Protein AF-A0A1X0QTD4-F1 (afdb_monomer_lite)

pLDDT: mean 78.96, std 10.72, range [44.03, 93.5]

Radius of gyration: 30.74 Å; chains: 1; bounding box: 74×31×74 Å

Organism: NCBI:txid86635

Sequence (159 aa):
MHATYLELMIKQRHISERLDNDDKTKLLEIVAKMSKENSDQDSLKQQAGEKLEKLQVFPFRKMKFSSKLYYDQDDLMLMKKLKQKFGSNAILVLEPTRNKGLIQMLKKNGFEVFLIDEFRTSPFCHLCEGRLENFKTVRNPRPYKRKARPIVLCHGLQR

Secondary structure (DSSP, 8-state):
-HHHHHHHHHTSHHHHTTS-HHHHHHHHHHHHHHHH-STTHHHHHHHHHHHHHTT---SS----HHHHHHHHHHHHHHHHHHHHHH-TTPEEEE---S-HHHHHHHHHTT-EEEEP-HHHHTTB-TTT-PBPPSEEEEE-SSGGGTTT--EEEEEPP--

Structure (mmCIF, N/CA/C/O backbone):
data_AF-A0A1X0QTD4-F1
#
_entry.id   AF-A0A1X0QTD4-F1
#
loop_
_atom_site.group_PDB
_atom_site.id
_atom_site.type_symbol
_atom_site.label_atom_id
_atom_site.label_alt_id
_atom_site.label_comp_id
_atom_site.label_asym_id
_atom_site.label_entity_id
_atom_site.label_seq_id
_atom_site.pdbx_PDB_ins_code
_atom_site.Cartn_x
_atom_site.Cartn_y
_atom_site.Cartn_z
_atom_site.occupancy
_atom_site.B_iso_or_equiv
_atom_site.auth_seq_id
_atom_site.auth_comp_id
_atom_site.auth_asym_id
_atom_site.auth_atom_id
_atom_site.pdbx_PDB_model_num
ATOM 1 N N . MET A 1 1 ? -13.075 12.983 17.198 1.00 54.03 1 MET A N 1
ATOM 2 C CA . MET A 1 1 ? -11.936 12.029 17.185 1.00 54.03 1 MET A CA 1
ATOM 3 C C . MET A 1 1 ? -12.043 10.946 18.255 1.00 54.03 1 MET A C 1
ATOM 5 O O . MET A 1 1 ? -11.741 9.803 17.946 1.00 54.03 1 MET A O 1
ATOM 9 N N . HIS A 1 2 ? -12.482 11.253 19.482 1.00 66.06 2 HIS A N 1
ATOM 10 C CA . HIS A 1 2 ? -12.594 10.233 20.536 1.00 66.06 2 HIS A CA 1
ATOM 11 C C . HIS A 1 2 ? -13.676 9.174 20.275 1.00 66.06 2 HIS A C 1
ATOM 13 O O . HIS A 1 2 ? -13.418 8.000 20.513 1.00 66.06 2 HIS A O 1
ATOM 19 N N . ALA A 1 3 ? -14.836 9.556 19.728 1.00 75.12 3 ALA A N 1
ATOM 20 C CA . ALA A 1 3 ? -15.908 8.611 19.398 1.00 75.12 3 ALA A CA 1
ATOM 21 C C . ALA A 1 3 ? -15.458 7.538 18.390 1.00 75.12 3 ALA A C 1
ATOM 23 O O . ALA A 1 3 ? -15.558 6.348 18.670 1.00 75.12 3 ALA A O 1
ATOM 24 N N . THR A 1 4 ? -14.867 7.954 17.265 1.00 75.56 4 THR A N 1
ATOM 25 C CA . THR A 1 4 ? -14.330 7.042 16.243 1.00 75.56 4 THR A CA 1
ATOM 26 C C . THR A 1 4 ? -13.173 6.188 16.761 1.00 75.56 4 THR A C 1
ATOM 28 O O . THR A 1 4 ? -13.076 5.011 16.425 1.00 75.56 4 THR A O 1
ATOM 31 N N . TYR A 1 5 ? -12.310 6.752 17.610 1.00 75.69 5 TYR A N 1
ATOM 32 C CA . TYR A 1 5 ? -11.241 6.006 18.276 1.00 75.69 5 TYR A CA 1
ATOM 33 C C . TYR A 1 5 ? -11.792 4.894 19.180 1.00 75.69 5 TYR A C 1
ATOM 35 O O . TYR A 1 5 ? -11.352 3.750 19.082 1.00 75.69 5 TYR A O 1
ATOM 43 N N . LEU A 1 6 ? -12.768 5.220 20.033 1.00 77.19 6 LEU A N 1
ATOM 44 C CA . LEU A 1 6 ? -13.403 4.267 20.945 1.00 77.19 6 LEU A CA 1
ATOM 45 C C . LEU A 1 6 ? -14.151 3.176 20.180 1.00 77.19 6 LEU A C 1
ATOM 47 O O . LEU A 1 6 ? -14.012 2.002 20.508 1.00 77.19 6 LEU A O 1
ATOM 51 N N . GLU A 1 7 ? -14.866 3.537 19.116 1.00 82.25 7 GLU A N 1
ATOM 52 C CA . GLU A 1 7 ? -15.551 2.572 18.255 1.00 82.25 7 GLU A CA 1
ATOM 53 C C . GLU A 1 7 ? -14.573 1.564 17.632 1.00 82.25 7 GLU A C 1
ATOM 55 O O . GLU A 1 7 ? -14.798 0.353 17.669 1.00 82.25 7 GLU A O 1
ATOM 60 N N . LEU A 1 8 ? -13.451 2.050 17.090 1.00 78.81 8 LEU A N 1
ATOM 61 C CA . LEU A 1 8 ? -12.419 1.193 16.503 1.00 78.81 8 LEU A CA 1
ATOM 62 C C . LEU A 1 8 ? -11.723 0.329 17.553 1.00 78.81 8 LEU A C 1
ATOM 64 O O . LEU A 1 8 ? -11.371 -0.810 17.257 1.00 78.81 8 LEU A O 1
ATOM 68 N N . MET A 1 9 ? -11.549 0.843 18.769 1.00 77.62 9 MET A N 1
ATOM 69 C CA . MET A 1 9 ? -10.979 0.097 19.884 1.00 77.62 9 MET A CA 1
ATOM 70 C C . MET A 1 9 ? -11.895 -1.060 20.314 1.00 77.62 9 MET A C 1
ATOM 72 O O . MET A 1 9 ? -11.427 -2.187 20.439 1.00 77.62 9 MET A O 1
ATOM 76 N N . ILE A 1 10 ? -13.205 -0.824 20.451 1.00 79.31 10 ILE A N 1
ATOM 77 C CA . ILE A 1 10 ? -14.191 -1.859 20.820 1.00 79.31 10 ILE A CA 1
ATOM 78 C C . ILE A 1 10 ? -14.269 -2.966 19.757 1.00 79.31 10 ILE A C 1
ATOM 80 O O . ILE A 1 10 ? -14.423 -4.138 20.097 1.00 79.31 10 ILE A O 1
ATOM 84 N N . LYS A 1 11 ? -14.116 -2.619 18.471 1.00 82.12 11 LYS A N 1
ATOM 85 C CA . LYS A 1 11 ? -14.101 -3.585 17.356 1.00 82.12 11 LYS A CA 1
ATOM 86 C C . LYS A 1 11 ? -12.873 -4.504 17.346 1.00 82.12 11 LYS A C 1
ATOM 88 O O . LYS A 1 11 ? -12.864 -5.491 16.610 1.00 82.12 11 LYS A O 1
ATOM 93 N N . GLN A 1 12 ? -11.824 -4.214 18.119 1.00 78.44 12 GLN A N 1
ATOM 94 C CA . GLN A 1 12 ? -10.652 -5.086 18.178 1.00 78.44 12 GLN A CA 1
ATOM 95 C C . GLN A 1 12 ? -10.993 -6.390 18.892 1.00 78.44 12 GLN A C 1
ATOM 97 O O . GLN A 1 12 ? -11.435 -6.384 20.037 1.00 78.44 12 GLN A O 1
ATOM 102 N N . ARG A 1 13 ? -10.699 -7.521 18.243 1.00 79.44 13 ARG A N 1
ATOM 103 C CA . ARG A 1 13 ? -11.038 -8.861 18.739 1.00 79.44 13 ARG A CA 1
ATOM 104 C C . ARG A 1 13 ? -10.633 -9.086 20.202 1.00 79.44 13 ARG A C 1
ATOM 106 O O . ARG A 1 13 ? -11.482 -9.418 21.018 1.00 79.44 13 ARG A O 1
ATOM 113 N N . HIS A 1 14 ? -9.381 -8.798 20.550 1.00 73.81 14 HIS A N 1
ATOM 114 C CA . HIS A 1 14 ? -8.848 -9.005 21.902 1.00 73.81 14 HIS A CA 1
ATOM 115 C C . HIS A 1 14 ? -9.460 -8.086 22.975 1.00 73.81 14 HIS A C 1
ATOM 117 O O . HIS A 1 14 ? -9.418 -8.426 24.151 1.00 73.81 14 HIS A O 1
ATOM 123 N N . ILE A 1 15 ? -10.009 -6.929 22.591 1.00 76.56 15 ILE A N 1
ATOM 124 C CA . ILE A 1 15 ? -10.729 -6.024 23.501 1.00 76.56 15 ILE A CA 1
ATOM 125 C C . ILE A 1 15 ? -12.178 -6.490 23.627 1.00 76.56 15 ILE A C 1
ATOM 127 O O . ILE A 1 15 ? -12.709 -6.589 24.730 1.00 76.56 15 ILE A O 1
ATOM 131 N N . SER A 1 16 ? -12.793 -6.867 22.504 1.00 76.75 16 SER A N 1
ATOM 132 C CA . SER A 1 16 ? -14.149 -7.404 22.472 1.00 76.75 16 SER A CA 1
ATOM 133 C C . SER A 1 16 ? -14.284 -8.717 23.254 1.00 76.75 16 SER A C 1
ATOM 135 O O . SER A 1 16 ? -15.300 -8.936 23.895 1.00 76.75 16 SER A O 1
ATOM 137 N N . GLU A 1 17 ? -13.268 -9.579 23.262 1.00 80.62 17 GLU A N 1
ATOM 138 C CA . GLU A 1 17 ? -13.292 -10.843 24.012 1.00 80.62 17 GLU A CA 1
ATOM 139 C C . GLU A 1 17 ? -13.150 -10.631 25.531 1.00 80.62 17 GLU A C 1
ATOM 141 O O . GLU A 1 17 ? -13.528 -11.506 26.300 1.00 80.62 17 GLU A O 1
ATOM 146 N N . ARG A 1 18 ? -12.631 -9.474 25.968 1.00 78.00 18 ARG A N 1
ATOM 147 C CA . ARG A 1 18 ? -12.361 -9.156 27.384 1.00 78.00 18 ARG A CA 1
ATOM 148 C C . ARG A 1 18 ? -13.405 -8.251 28.038 1.00 78.00 18 ARG A C 1
ATOM 150 O O . ARG A 1 18 ? -13.360 -8.067 29.247 1.00 78.00 18 ARG A O 1
ATOM 157 N N . LEU A 1 19 ? -14.295 -7.652 27.248 1.00 78.56 19 LEU A N 1
ATOM 158 C CA . LEU A 1 19 ? -15.402 -6.835 27.743 1.00 78.56 19 LEU A CA 1
ATOM 159 C C . LEU A 1 19 ? -16.675 -7.670 27.852 1.00 78.56 19 LEU A C 1
ATOM 161 O O . LEU A 1 19 ? -17.052 -8.367 26.902 1.00 78.56 19 LEU A O 1
ATOM 165 N N . ASP A 1 20 ? -17.391 -7.494 28.958 1.00 83.19 20 ASP A N 1
ATOM 166 C CA . ASP A 1 20 ? -18.743 -8.018 29.117 1.00 83.19 20 ASP A CA 1
ATOM 167 C C . ASP A 1 20 ? -19.695 -7.388 28.092 1.00 83.19 20 ASP A C 1
ATOM 169 O O . ASP A 1 20 ? -19.541 -6.233 27.680 1.00 83.19 20 ASP A O 1
ATOM 173 N N . ASN A 1 21 ? -20.713 -8.143 27.674 1.00 82.38 21 ASN A N 1
ATOM 174 C CA . ASN A 1 21 ? -21.672 -7.675 26.669 1.00 82.38 21 ASN A CA 1
ATOM 175 C C . ASN A 1 21 ? -22.445 -6.421 27.121 1.00 82.38 21 ASN A C 1
ATOM 177 O O . ASN A 1 21 ? -22.746 -5.574 26.285 1.00 82.38 21 ASN A O 1
ATOM 181 N N . ASP A 1 22 ? -22.686 -6.262 28.426 1.00 84.19 22 ASP A N 1
ATOM 182 C CA . ASP A 1 22 ? -23.308 -5.070 29.023 1.00 84.19 22 ASP A CA 1
ATOM 183 C C . ASP A 1 22 ? -22.375 -3.842 29.021 1.00 84.19 22 ASP A C 1
ATOM 185 O O . ASP A 1 22 ? -22.800 -2.705 28.813 1.00 84.19 22 ASP A O 1
ATOM 189 N N . ASP A 1 23 ? -21.066 -4.046 29.190 1.00 81.62 23 ASP A N 1
ATOM 190 C CA . ASP A 1 23 ? -20.104 -2.949 29.086 1.00 81.62 23 ASP A CA 1
ATOM 191 C C . ASP A 1 23 ? -19.926 -2.501 27.624 1.00 81.62 23 ASP A C 1
ATOM 193 O O . ASP A 1 23 ? -19.790 -1.303 27.364 1.00 81.62 23 ASP A O 1
ATOM 197 N N . LYS A 1 24 ? -20.033 -3.422 26.654 1.00 82.00 24 LYS A N 1
ATOM 198 C CA . LYS A 1 24 ? -20.008 -3.095 25.215 1.00 82.00 24 LYS A CA 1
ATOM 199 C C . LYS A 1 24 ? -21.194 -2.245 24.776 1.00 82.00 24 LYS A C 1
ATOM 201 O O . LYS A 1 24 ? -20.986 -1.266 24.063 1.00 82.00 24 LYS A O 1
ATOM 206 N N . THR A 1 25 ? -22.417 -2.605 25.166 1.00 85.06 25 THR A N 1
ATOM 207 C CA . THR A 1 25 ? -23.623 -1.845 24.794 1.00 85.06 25 THR A CA 1
ATOM 208 C C . THR A 1 25 ? -23.552 -0.426 25.348 1.00 85.06 25 THR A C 1
ATOM 210 O O . THR A 1 25 ? -23.716 0.533 24.598 1.00 85.06 25 THR A O 1
ATOM 213 N N . LYS A 1 26 ? -23.163 -0.281 26.619 1.00 85.88 26 LYS A N 1
ATOM 214 C CA . LYS A 1 26 ? -22.982 1.025 27.270 1.00 85.88 26 LYS A CA 1
ATOM 215 C C . LYS A 1 26 ? -21.888 1.867 26.606 1.00 85.88 26 LYS A C 1
ATOM 217 O O . LYS A 1 26 ? -22.071 3.066 26.417 1.00 85.88 26 LYS A O 1
ATOM 222 N N . LEU A 1 27 ? -20.766 1.264 26.205 1.00 83.44 27 LEU A N 1
ATOM 223 C CA . LEU A 1 27 ? -19.720 1.981 25.466 1.00 83.44 27 LEU A CA 1
ATOM 224 C C . LEU A 1 27 ? -20.184 2.408 24.062 1.00 83.44 27 LEU A C 1
ATOM 226 O O . LEU A 1 27 ? -19.865 3.515 23.634 1.00 83.44 27 LEU A O 1
ATOM 230 N N . LEU A 1 28 ? -20.963 1.581 23.358 1.00 84.81 28 LEU A N 1
ATOM 231 C CA . LEU A 1 28 ? -21.545 1.938 22.057 1.00 84.81 28 LEU A CA 1
ATOM 232 C C . LEU A 1 28 ? -22.570 3.076 22.174 1.00 84.81 28 LEU A C 1
ATOM 234 O O . LEU A 1 28 ? -22.591 3.967 21.326 1.00 84.81 28 LEU A O 1
ATOM 238 N N . GLU A 1 29 ? -23.370 3.101 23.240 1.00 86.62 29 GLU A N 1
ATOM 239 C CA . GLU A 1 29 ? -24.270 4.220 23.540 1.00 86.62 29 GLU A CA 1
ATOM 240 C C . GLU A 1 29 ? -23.502 5.519 23.805 1.00 86.62 29 GLU A C 1
ATOM 242 O O . GLU A 1 29 ? -23.875 6.573 23.288 1.00 86.62 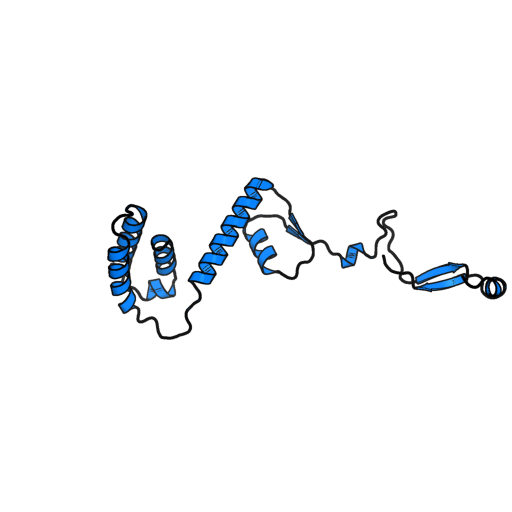29 GLU A O 1
ATOM 247 N N . ILE A 1 30 ? -22.401 5.453 24.561 1.00 83.69 30 ILE A N 1
ATOM 248 C CA . ILE A 1 30 ? -21.522 6.605 24.805 1.00 83.69 30 ILE A CA 1
ATOM 249 C C . ILE A 1 30 ? -20.910 7.106 23.487 1.00 83.69 30 ILE A C 1
ATOM 251 O O . ILE A 1 30 ? -20.899 8.311 23.230 1.00 83.69 30 ILE A O 1
ATOM 255 N N . VAL A 1 31 ? -20.458 6.201 22.610 1.00 85.19 31 VAL A N 1
ATOM 256 C CA . VAL A 1 31 ? -19.962 6.549 21.266 1.00 85.19 31 VAL A CA 1
ATOM 257 C C . VAL A 1 31 ? -21.054 7.230 20.432 1.00 85.19 31 VAL A C 1
ATOM 259 O O . VAL A 1 31 ? -20.784 8.246 19.786 1.00 85.19 31 VAL A O 1
ATOM 262 N N . ALA A 1 32 ? -22.291 6.731 20.474 1.00 84.44 32 ALA A N 1
ATOM 263 C CA . ALA A 1 32 ? -23.421 7.328 19.765 1.00 84.44 32 ALA A CA 1
ATOM 264 C C . ALA A 1 32 ? -23.764 8.734 20.289 1.00 84.44 32 ALA A C 1
ATOM 266 O O . ALA A 1 32 ? -24.022 9.631 19.485 1.00 84.44 32 ALA A O 1
ATOM 267 N N . LYS A 1 33 ? -23.710 8.952 21.611 1.00 84.31 33 LYS A N 1
ATOM 268 C CA . LYS A 1 33 ? -23.902 10.271 22.243 1.00 84.31 33 LYS A CA 1
ATOM 269 C C . LYS A 1 33 ? -22.797 11.253 21.850 1.00 84.31 33 LYS A C 1
ATOM 271 O O . LYS A 1 33 ? -23.089 12.337 21.355 1.00 84.31 33 LYS A O 1
ATOM 276 N N . MET A 1 34 ? -21.532 10.828 21.920 1.00 79.19 34 MET A N 1
ATOM 277 C CA . MET A 1 34 ? -20.384 11.645 21.494 1.00 79.19 34 MET A CA 1
ATOM 278 C C . MET A 1 34 ? -20.375 11.987 19.997 1.00 79.19 34 MET A C 1
ATOM 280 O O . MET A 1 34 ? -19.647 12.888 19.585 1.00 79.19 34 MET A O 1
ATOM 284 N N . SER A 1 35 ? -21.127 11.254 19.174 1.00 74.75 35 SER A N 1
ATOM 285 C CA . SER A 1 35 ? -21.255 11.530 17.738 1.00 74.75 35 SER A CA 1
ATOM 286 C C . SER A 1 35 ? -22.346 12.564 17.428 1.00 74.75 35 SER A C 1
ATOM 288 O O . SER A 1 35 ? -22.357 13.112 16.329 1.00 74.75 35 SER A O 1
ATOM 290 N N . LYS A 1 36 ? -23.268 12.812 18.372 1.00 77.38 36 LYS A N 1
ATOM 291 C CA . LYS A 1 36 ? -24.442 13.684 18.205 1.00 77.38 36 LYS A CA 1
ATOM 292 C C . LYS A 1 36 ? -24.311 15.023 18.936 1.00 77.38 36 LYS A C 1
ATOM 294 O O . LYS A 1 36 ? -24.800 16.024 18.424 1.00 77.38 36 LYS A O 1
ATOM 299 N N . GLU A 1 37 ? -23.655 15.053 20.095 1.00 67.00 37 GLU A N 1
ATOM 300 C CA . GLU A 1 37 ? -23.604 16.226 20.979 1.00 67.00 37 GLU A CA 1
ATOM 301 C C . GLU A 1 37 ? -22.157 16.685 21.250 1.00 67.00 37 GLU A C 1
ATOM 303 O O . GLU A 1 37 ? -21.260 15.881 21.528 1.00 67.00 37 GLU A O 1
ATOM 308 N N . ASN A 1 38 ? -21.923 18.002 21.164 1.00 61.91 38 ASN A N 1
ATOM 309 C CA . ASN A 1 38 ? -20.608 18.621 21.389 1.00 61.91 38 ASN A CA 1
ATOM 310 C C . ASN A 1 38 ? -20.410 19.142 22.826 1.00 61.91 38 ASN A C 1
ATOM 312 O O . ASN A 1 38 ? -19.266 19.368 23.215 1.00 61.91 38 ASN A O 1
ATOM 316 N N . SER A 1 39 ? -21.481 19.350 23.602 1.00 56.12 39 SER A N 1
ATOM 317 C CA . SER A 1 39 ? -21.441 20.095 24.873 1.00 56.12 39 SER A CA 1
ATOM 318 C C . SER A 1 39 ? -20.840 19.332 26.058 1.00 56.12 39 SER A C 1
ATOM 320 O O . SER A 1 39 ? -20.327 19.976 26.962 1.00 56.12 39 SER A O 1
ATOM 322 N N . ASP A 1 40 ? -20.812 17.992 26.032 1.00 65.81 40 ASP A N 1
ATOM 323 C CA . ASP A 1 40 ? -20.472 17.161 27.206 1.00 65.81 40 ASP A CA 1
ATOM 324 C C . ASP A 1 40 ? -19.445 16.055 26.898 1.00 65.81 40 ASP A C 1
ATOM 326 O O . ASP A 1 40 ? -19.493 14.937 27.410 1.00 65.81 40 ASP A O 1
ATOM 330 N N . GLN A 1 41 ? -18.483 16.345 26.021 1.00 71.38 41 GLN A N 1
ATOM 331 C CA . GLN A 1 41 ? -17.475 15.363 25.599 1.00 71.38 41 GLN A CA 1
ATOM 332 C C . GLN A 1 41 ? -16.579 14.880 26.753 1.00 71.38 41 GLN A C 1
ATOM 334 O O . GLN A 1 41 ? -16.123 13.740 26.725 1.00 71.38 41 GLN A O 1
ATOM 339 N N . ASP A 1 42 ? -16.290 15.722 27.747 1.00 73.12 42 ASP A N 1
ATOM 340 C CA . ASP A 1 42 ? -15.304 15.401 28.786 1.00 73.12 42 ASP A CA 1
ATOM 341 C C . ASP A 1 42 ? -15.856 14.488 29.888 1.00 73.12 42 ASP A C 1
ATOM 343 O O . ASP A 1 42 ? -15.160 13.565 30.314 1.00 73.12 42 ASP A O 1
ATOM 347 N N . SER A 1 43 ? -17.125 14.651 30.272 1.00 79.94 43 SER A N 1
ATOM 348 C CA . SER A 1 43 ? -17.805 13.743 31.207 1.00 79.94 43 SER A CA 1
ATOM 349 C C . SER A 1 43 ? -18.001 12.350 30.593 1.00 79.94 43 SER A C 1
ATOM 351 O O . SER A 1 43 ? -17.724 11.335 31.234 1.00 79.94 43 SER A O 1
ATOM 353 N N . LEU A 1 44 ? -18.376 12.284 29.311 1.00 78.75 44 LEU A N 1
ATOM 354 C CA . LEU A 1 44 ? -18.518 11.030 28.564 1.00 78.75 44 LEU A CA 1
ATOM 355 C C . LEU A 1 44 ? -17.183 10.278 28.417 1.00 78.75 44 LEU A C 1
ATOM 357 O O . LEU A 1 44 ? -17.158 9.046 28.468 1.00 78.75 44 LEU A O 1
ATOM 361 N N . LYS A 1 45 ? -16.059 10.996 28.276 1.00 76.69 45 LYS A N 1
ATOM 362 C CA . LYS A 1 45 ? -14.714 10.390 28.262 1.00 76.69 45 LYS A CA 1
ATOM 363 C C . LYS A 1 45 ? -14.350 9.773 29.608 1.00 76.69 45 LYS A C 1
ATOM 365 O O . LYS A 1 45 ? -13.769 8.691 29.614 1.00 76.69 45 LYS A O 1
ATOM 370 N N . GLN A 1 46 ? -14.677 10.438 30.716 1.00 79.31 46 GLN A N 1
ATOM 371 C CA . GLN A 1 46 ? -14.415 9.915 32.061 1.00 79.31 46 GLN A CA 1
ATOM 372 C C . GLN A 1 46 ? -15.213 8.631 32.311 1.00 79.31 46 GLN A C 1
ATOM 374 O O . GLN A 1 46 ? -14.623 7.613 32.660 1.00 79.31 46 GLN A O 1
ATOM 379 N N . GLN A 1 47 ? -16.509 8.628 31.982 1.00 80.75 47 GLN A N 1
ATOM 380 C CA . GLN A 1 47 ? -17.362 7.436 32.088 1.00 80.75 47 GLN A CA 1
ATOM 381 C C . GLN A 1 47 ? -16.864 6.268 31.224 1.00 80.75 47 GLN A C 1
ATOM 383 O O . GLN A 1 47 ? -16.907 5.107 31.636 1.00 80.75 47 GLN A O 1
ATOM 388 N N . ALA A 1 48 ? -16.381 6.557 30.010 1.00 77.62 48 ALA A N 1
ATOM 389 C CA . ALA A 1 48 ? -15.751 5.542 29.173 1.00 77.62 48 ALA A CA 1
ATOM 390 C C . ALA A 1 48 ? -14.440 5.035 29.798 1.00 77.62 48 ALA A C 1
ATOM 392 O O . ALA A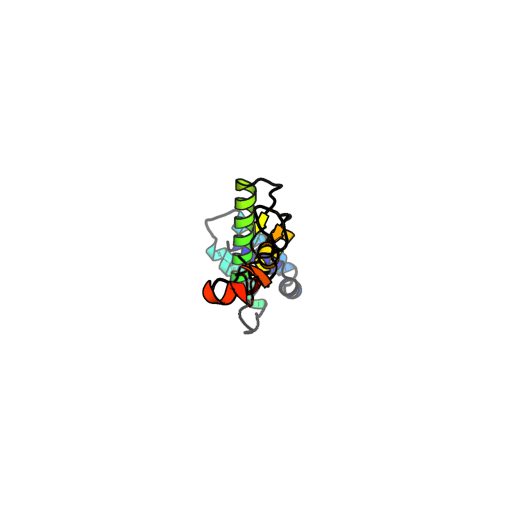 1 48 ? -14.188 3.833 29.775 1.00 77.62 48 ALA A O 1
ATOM 393 N N . GLY A 1 49 ? -13.630 5.928 30.373 1.00 76.56 49 GLY A N 1
ATOM 394 C CA . GLY A 1 49 ? -12.381 5.609 31.064 1.00 76.56 49 GLY A CA 1
ATOM 395 C C . GLY A 1 49 ? -12.576 4.626 32.215 1.00 76.56 49 GLY A C 1
ATOM 396 O O . GLY A 1 49 ? -11.954 3.570 32.202 1.00 76.56 49 GLY A O 1
ATOM 397 N N . GLU A 1 50 ? -13.507 4.906 33.128 1.00 81.38 50 GLU A N 1
ATOM 398 C CA . GLU A 1 50 ? -13.830 4.039 34.276 1.00 81.38 50 GLU A CA 1
ATOM 399 C C . GLU A 1 50 ? -14.240 2.623 33.842 1.00 81.38 50 GLU A C 1
ATOM 401 O O . GLU A 1 50 ? -13.805 1.619 34.406 1.00 81.38 50 GLU A O 1
ATOM 406 N N . LYS A 1 51 ? -15.049 2.511 32.780 1.00 76.62 51 LYS A N 1
ATOM 407 C CA . LYS A 1 51 ? -15.437 1.203 32.230 1.00 76.62 51 LYS A CA 1
ATOM 408 C C . LYS A 1 51 ? -14.258 0.451 31.623 1.00 76.62 51 LYS A C 1
ATOM 410 O O . LYS A 1 51 ? -14.208 -0.775 31.690 1.00 76.62 51 LYS A O 1
ATOM 415 N N . LEU A 1 52 ? -13.318 1.176 31.026 1.00 73.56 52 LEU A N 1
ATOM 416 C CA . LEU A 1 52 ? -12.127 0.616 30.398 1.00 73.56 52 LEU A CA 1
ATOM 417 C C . LEU A 1 52 ? -11.015 0.300 31.406 1.00 73.56 52 LEU A C 1
ATOM 419 O O . LEU A 1 52 ? -10.163 -0.528 31.098 1.00 73.56 52 LEU A O 1
ATOM 423 N N . GLU A 1 53 ? -11.026 0.874 32.611 1.00 74.81 53 GLU A N 1
ATOM 424 C CA . GLU A 1 53 ? -10.079 0.520 33.680 1.00 74.81 53 GLU A CA 1
ATOM 425 C C . GLU A 1 53 ? -10.185 -0.958 34.078 1.00 74.81 53 GLU A C 1
ATOM 427 O O . GLU A 1 53 ? -9.167 -1.599 34.357 1.00 74.81 53 GLU A O 1
ATOM 432 N N . LYS A 1 54 ? -11.390 -1.543 33.986 1.00 70.31 54 LYS A N 1
ATOM 433 C CA . LYS A 1 54 ? -11.621 -2.984 34.196 1.00 70.31 54 LYS A CA 1
ATOM 434 C C . LYS A 1 54 ? -10.797 -3.873 33.269 1.00 70.31 54 LYS A C 1
ATOM 436 O O . LYS A 1 54 ? -10.481 -5.001 33.634 1.00 70.31 54 LYS A O 1
ATOM 441 N N . LEU A 1 55 ? -10.435 -3.384 32.079 1.00 67.94 55 LEU A N 1
ATOM 442 C CA . LEU A 1 55 ? -9.667 -4.163 31.109 1.00 67.94 55 LEU A CA 1
ATOM 443 C C . LEU A 1 55 ? -8.224 -4.419 31.547 1.00 67.94 55 LEU A C 1
ATOM 445 O O . LEU A 1 55 ? -7.543 -5.125 30.799 1.00 67.94 55 LEU A O 1
ATOM 449 N N . GLN A 1 56 ? -7.774 -3.846 32.686 1.00 63.53 56 GLN A N 1
ATOM 450 C CA . GLN A 1 56 ? -6.405 -3.905 33.218 1.00 63.53 56 GLN A CA 1
ATOM 451 C C . GLN A 1 56 ? -5.420 -4.112 32.076 1.00 63.53 56 GLN A C 1
ATOM 453 O O . GLN A 1 56 ? -4.858 -5.196 31.895 1.00 63.53 56 GLN A O 1
ATOM 458 N N . VAL A 1 57 ? -5.316 -3.100 31.208 1.00 59.72 57 VAL A N 1
ATOM 459 C CA . VAL A 1 57 ? -4.411 -3.163 30.066 1.00 59.72 57 VAL A CA 1
ATOM 460 C C . VAL A 1 57 ? -3.013 -3.211 30.660 1.00 59.72 57 VAL A C 1
ATOM 462 O O . VAL A 1 57 ? -2.443 -2.197 31.048 1.00 59.72 57 VAL A O 1
ATOM 465 N N . PHE A 1 58 ? -2.531 -4.440 30.815 1.00 47.75 58 PHE A N 1
ATOM 466 C CA . PHE A 1 58 ? -1.205 -4.834 31.238 1.00 47.75 58 PHE A CA 1
ATOM 467 C C . PHE A 1 58 ? -0.151 -3.815 30.738 1.00 47.75 58 PHE A C 1
ATOM 469 O O . PHE A 1 58 ? -0.293 -3.309 29.621 1.00 47.75 58 PHE A O 1
ATOM 476 N N . PRO A 1 59 ? 0.945 -3.548 31.484 1.00 47.66 59 PRO A N 1
ATOM 477 C CA . PRO A 1 59 ? 1.976 -2.531 31.177 1.00 47.66 59 PRO A CA 1
ATOM 478 C C . PRO A 1 59 ? 2.787 -2.817 29.894 1.00 47.66 59 PRO A C 1
ATOM 480 O O . PRO A 1 59 ? 3.863 -2.266 29.654 1.00 47.66 59 PRO A O 1
ATOM 483 N N . PHE A 1 60 ? 2.293 -3.714 29.052 1.00 44.03 60 PHE A N 1
ATOM 484 C CA . PHE A 1 60 ? 2.944 -4.240 27.883 1.00 44.03 60 PHE A CA 1
ATOM 485 C C . PHE A 1 60 ? 2.780 -3.236 26.757 1.00 44.03 60 PHE A C 1
ATOM 487 O O . PHE A 1 60 ? 1.707 -3.061 26.187 1.00 44.03 60 PHE A O 1
ATOM 494 N N . ARG A 1 61 ? 3.908 -2.576 26.479 1.00 52.59 61 ARG A N 1
ATOM 495 C CA . ARG A 1 61 ? 4.260 -1.889 25.237 1.00 52.59 61 ARG A CA 1
ATOM 496 C C . ARG A 1 61 ? 3.070 -1.170 24.615 1.00 52.59 61 ARG A C 1
ATOM 498 O O . ARG A 1 61 ? 2.420 -1.745 23.749 1.00 52.59 61 ARG A O 1
ATOM 505 N N . LYS A 1 62 ? 2.856 0.092 25.023 1.00 55.31 62 LYS A N 1
ATOM 506 C CA . LYS A 1 62 ? 1.894 1.037 24.423 1.00 55.31 62 LYS A CA 1
ATOM 507 C C . LYS A 1 62 ? 1.724 0.715 22.944 1.00 55.31 62 LYS A C 1
ATOM 509 O O . LYS A 1 62 ? 2.588 1.048 22.126 1.00 55.31 62 LYS A O 1
ATOM 514 N N . MET A 1 63 ? 0.647 0.005 22.620 1.00 59.59 63 MET A N 1
ATOM 515 C CA . MET A 1 63 ? 0.306 -0.269 21.242 1.00 59.59 63 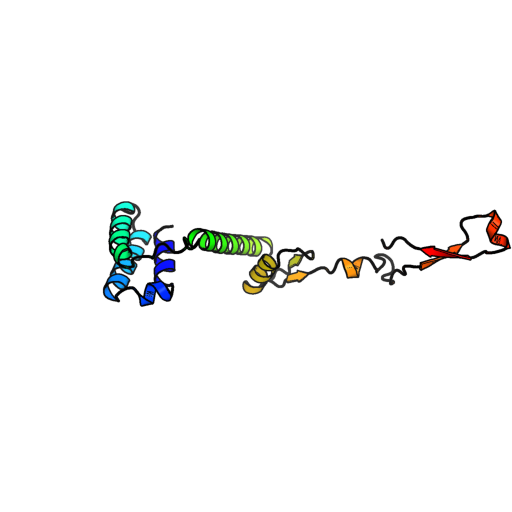MET A CA 1
ATOM 516 C C . MET A 1 63 ? 0.160 1.117 20.625 1.00 59.59 63 MET A C 1
ATOM 518 O O . MET A 1 63 ? -0.626 1.926 21.119 1.00 59.59 63 MET A O 1
ATOM 522 N N . LYS A 1 64 ? 0.975 1.453 19.617 1.00 68.69 64 LYS A N 1
ATOM 523 C CA . LYS A 1 64 ? 0.905 2.753 18.929 1.00 68.69 64 LYS A CA 1
ATOM 524 C C . LYS A 1 64 ? -0.351 2.798 18.046 1.00 68.69 64 LYS A C 1
ATOM 526 O O . LYS A 1 64 ? -0.276 3.093 16.860 1.00 68.69 64 LYS A O 1
ATOM 531 N N . PHE A 1 65 ? -1.500 2.441 18.615 1.00 70.06 65 PHE A N 1
ATOM 532 C CA . PHE A 1 65 ? -2.788 2.355 17.951 1.00 70.06 65 PHE A CA 1
ATOM 533 C C . PHE A 1 65 ? -3.199 3.719 17.414 1.00 70.06 65 PHE A C 1
ATOM 535 O O . PHE A 1 65 ? -3.598 3.813 16.262 1.00 70.06 65 PHE A O 1
ATOM 542 N N . SER A 1 66 ? -2.968 4.783 18.189 1.00 73.25 66 SER A N 1
ATOM 543 C CA . SER A 1 66 ? -3.108 6.159 17.711 1.00 73.25 66 SER A CA 1
ATOM 544 C C . SER A 1 66 ? -2.277 6.405 16.451 1.00 73.25 66 SER A C 1
ATOM 546 O O . SER A 1 66 ? -2.814 6.836 15.442 1.00 73.25 66 SER A O 1
ATOM 548 N N . SER A 1 67 ? -0.990 6.048 16.463 1.00 78.56 67 SER A N 1
ATOM 549 C CA . SER A 1 67 ? -0.122 6.180 15.287 1.00 78.56 67 SER A CA 1
ATOM 550 C C . SER A 1 67 ? -0.654 5.396 14.090 1.00 78.56 67 SER A C 1
ATOM 552 O O . SER A 1 67 ? -0.652 5.921 12.985 1.00 78.56 67 SER A O 1
ATOM 554 N N . LYS A 1 68 ? -1.120 4.157 14.295 1.00 82.12 68 LYS A N 1
ATOM 555 C CA . LYS A 1 68 ? -1.679 3.332 13.220 1.00 82.12 68 LYS A CA 1
ATOM 556 C C . LYS A 1 68 ? -2.948 3.955 12.633 1.00 82.12 68 LYS A C 1
ATOM 558 O O . LYS A 1 68 ? -3.064 4.023 11.417 1.00 82.12 68 LYS A O 1
ATOM 563 N N . LEU A 1 69 ? -3.837 4.465 13.484 1.00 80.81 69 LEU A N 1
ATOM 564 C CA . LEU A 1 69 ? -5.038 5.177 13.058 1.00 80.81 69 LEU A CA 1
ATOM 565 C C . LEU A 1 69 ? -4.716 6.426 12.245 1.00 80.81 69 LEU A C 1
ATOM 567 O O . LEU A 1 69 ? -5.366 6.653 11.232 1.00 80.81 69 LEU A O 1
ATOM 571 N N . TYR A 1 70 ? -3.724 7.215 12.667 1.00 84.81 70 TYR A N 1
ATOM 572 C CA . TYR A 1 70 ? -3.304 8.393 11.910 1.00 84.81 70 TYR A CA 1
ATOM 573 C C . TYR A 1 70 ? -2.776 8.003 10.528 1.00 84.81 70 TYR A C 1
ATOM 575 O O . TYR A 1 70 ? -3.218 8.580 9.543 1.00 84.81 70 TYR A O 1
ATOM 583 N N . TYR A 1 71 ? -1.944 6.959 10.430 1.00 85.75 71 TYR A N 1
ATOM 584 C CA . TYR A 1 71 ? -1.499 6.454 9.127 1.00 85.75 71 TYR A CA 1
ATOM 585 C C . TYR A 1 71 ? -2.667 5.995 8.246 1.00 85.75 71 TYR A C 1
ATOM 587 O O . TYR A 1 71 ? -2.711 6.338 7.070 1.00 85.75 71 TYR A O 1
ATOM 595 N N . ASP A 1 72 ? -3.638 5.269 8.807 1.00 85.38 72 ASP A N 1
ATOM 596 C CA . ASP A 1 72 ? -4.801 4.802 8.045 1.00 85.38 72 ASP A CA 1
ATOM 597 C C . ASP A 1 72 ? -5.689 5.978 7.583 1.00 85.38 72 ASP A C 1
ATOM 599 O O . ASP A 1 72 ? -6.213 5.969 6.468 1.00 85.38 72 ASP A O 1
ATOM 603 N N . GLN A 1 73 ? -5.840 7.021 8.407 1.00 87.00 73 GLN A N 1
ATOM 604 C CA . GLN A 1 73 ? -6.555 8.249 8.040 1.00 87.00 73 GLN A CA 1
ATOM 605 C C . GLN A 1 73 ? -5.830 9.037 6.944 1.00 87.00 73 GLN A C 1
ATOM 607 O O . GLN A 1 73 ? -6.473 9.504 5.999 1.00 87.00 73 GLN A O 1
ATOM 612 N N . ASP A 1 74 ? -4.509 9.165 7.049 1.00 88.69 74 ASP A N 1
ATOM 613 C CA . ASP A 1 74 ? -3.680 9.855 6.064 1.00 88.69 74 ASP A CA 1
ATOM 614 C C . ASP A 1 74 ? -3.704 9.129 4.713 1.00 88.69 74 ASP A C 1
ATOM 616 O O . ASP A 1 74 ? -3.882 9.772 3.673 1.00 88.69 74 ASP A O 1
ATOM 620 N N . ASP A 1 75 ? -3.631 7.794 4.719 1.00 90.12 75 ASP A N 1
ATOM 621 C CA . ASP A 1 75 ? -3.756 6.961 3.520 1.00 90.12 75 ASP A CA 1
ATOM 622 C C . ASP A 1 75 ? -5.118 7.180 2.837 1.00 90.12 75 ASP A C 1
ATOM 624 O O . ASP A 1 75 ? -5.184 7.423 1.628 1.00 90.12 75 ASP A O 1
ATOM 628 N N . LEU A 1 76 ? -6.219 7.182 3.600 1.00 90.19 76 LEU A N 1
ATOM 629 C CA . LEU A 1 76 ? -7.561 7.458 3.067 1.00 90.19 76 LEU A CA 1
ATOM 630 C C . LEU A 1 76 ? -7.681 8.874 2.483 1.00 90.19 76 LEU A C 1
ATOM 632 O O . LEU A 1 76 ? -8.289 9.069 1.424 1.00 90.19 76 LEU A O 1
ATOM 636 N N . MET A 1 77 ? -7.091 9.871 3.143 1.00 93.00 77 MET A N 1
ATOM 637 C CA . MET A 1 77 ? -7.059 11.246 2.645 1.00 93.00 77 MET A CA 1
ATOM 638 C C . MET A 1 77 ? -6.262 11.371 1.348 1.00 93.00 77 MET A C 1
ATOM 640 O O . MET A 1 77 ? -6.717 12.034 0.410 1.00 93.00 77 MET A O 1
ATOM 644 N N . LEU A 1 78 ? -5.098 10.726 1.270 1.00 91.56 78 LEU A N 1
ATOM 645 C CA . LEU A 1 78 ? -4.281 10.685 0.062 1.00 91.56 78 LEU A CA 1
ATOM 646 C C . LEU A 1 78 ? -5.069 10.067 -1.097 1.00 91.56 78 LEU A C 1
ATOM 648 O O . LEU A 1 78 ? -5.150 10.655 -2.175 1.00 91.56 78 LEU A O 1
ATOM 652 N N . MET A 1 79 ? -5.730 8.939 -0.850 1.00 90.12 79 MET A N 1
ATOM 653 C CA . MET A 1 79 ? -6.569 8.255 -1.831 1.00 90.12 79 MET A CA 1
ATOM 654 C C . MET A 1 79 ? -7.699 9.131 -2.367 1.00 90.12 79 MET A C 1
ATOM 656 O O . MET A 1 79 ? -7.920 9.189 -3.578 1.00 90.12 79 MET A O 1
ATOM 660 N N . LYS A 1 80 ? -8.399 9.850 -1.483 1.00 91.94 80 LYS A N 1
ATOM 661 C CA . LYS A 1 80 ? -9.469 10.773 -1.879 1.00 91.94 80 LYS A CA 1
ATOM 662 C C . LYS A 1 80 ? -8.936 11.884 -2.785 1.00 91.94 80 LYS A C 1
ATOM 664 O O . LYS A 1 80 ? -9.535 12.169 -3.819 1.00 91.94 80 LYS A O 1
ATOM 669 N N . LYS A 1 81 ? -7.789 12.470 -2.429 1.00 93.31 81 LYS A N 1
ATOM 670 C CA . LYS A 1 81 ? -7.136 13.523 -3.222 1.00 93.31 81 LYS A CA 1
ATOM 671 C C . LYS A 1 81 ? -6.665 13.010 -4.582 1.00 93.31 81 LYS A C 1
ATOM 673 O O . LYS A 1 81 ? -6.818 13.715 -5.574 1.00 93.31 81 LYS A O 1
ATOM 678 N N . LEU A 1 82 ? -6.125 11.792 -4.645 1.00 91.50 82 LEU A N 1
ATOM 679 C CA . LEU A 1 82 ? -5.714 11.171 -5.906 1.00 91.50 82 LEU A CA 1
ATOM 680 C C . LEU A 1 82 ? -6.913 10.942 -6.828 1.00 91.50 82 LEU A C 1
ATOM 682 O O . LEU A 1 82 ? -6.873 11.370 -7.978 1.00 91.50 82 LEU A O 1
ATOM 686 N N . LYS A 1 83 ? -8.005 10.366 -6.311 1.00 90.94 83 LYS A N 1
ATOM 687 C CA . LYS A 1 83 ? -9.239 10.164 -7.089 1.00 90.94 83 LYS A CA 1
ATOM 688 C C . LYS A 1 83 ? -9.854 11.483 -7.556 1.00 90.94 83 LYS A C 1
ATOM 690 O O . LYS A 1 83 ? -10.366 11.553 -8.665 1.00 90.94 83 LYS A O 1
ATOM 695 N N . GLN A 1 84 ? -9.773 12.535 -6.742 1.00 93.50 84 GLN A N 1
ATOM 696 C CA . GLN A 1 84 ? -10.251 13.865 -7.121 1.00 93.50 84 GLN A CA 1
ATOM 697 C C . GLN A 1 84 ? -9.419 14.489 -8.251 1.00 93.50 84 GLN A C 1
ATOM 699 O O . GLN A 1 84 ? -9.978 15.158 -9.111 1.00 93.50 84 GLN A O 1
ATOM 704 N N . LYS A 1 85 ? -8.094 14.292 -8.247 1.00 93.06 85 LYS A N 1
ATOM 705 C CA . LYS A 1 85 ? -7.194 14.884 -9.249 1.00 93.06 85 LYS A CA 1
ATOM 706 C C . LYS A 1 85 ? -7.163 14.117 -10.566 1.00 93.06 85 LYS A C 1
ATOM 708 O O . LYS A 1 85 ? -7.163 14.738 -11.620 1.00 93.06 85 LYS A O 1
ATOM 713 N N . PHE A 1 86 ? -7.090 12.790 -10.500 1.00 89.50 86 PHE A N 1
ATOM 714 C CA . PHE A 1 86 ? -6.838 11.939 -11.666 1.00 89.50 86 PHE A CA 1
ATOM 715 C C . PHE A 1 86 ? -8.069 11.140 -12.119 1.00 89.50 86 PHE A C 1
ATOM 717 O O . PHE A 1 86 ? -8.027 10.488 -13.157 1.00 89.50 86 PHE A O 1
ATOM 724 N N . GLY A 1 87 ? -9.167 11.183 -11.360 1.00 86.69 87 GLY A N 1
ATOM 725 C CA . GLY A 1 87 ? -10.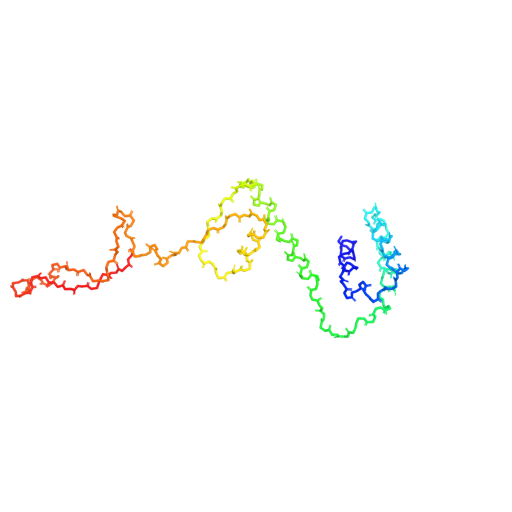362 10.381 -11.613 1.00 86.69 87 GLY A CA 1
ATOM 726 C C . GLY A 1 87 ? -10.296 8.983 -10.992 1.00 86.69 87 GLY A C 1
ATOM 727 O O . GLY A 1 87 ? -9.325 8.599 -10.336 1.00 86.69 87 GLY A O 1
ATOM 728 N N . SER A 1 88 ? -11.370 8.208 -11.168 1.00 82.81 88 SER A N 1
ATOM 729 C CA . SER A 1 88 ? -11.501 6.868 -10.579 1.00 82.81 88 SER A CA 1
ATOM 730 C C . SER A 1 88 ? -10.609 5.814 -11.238 1.00 82.81 88 SER A C 1
ATOM 732 O O . SER A 1 88 ? -10.196 4.882 -10.556 1.00 82.81 88 SER A O 1
ATOM 734 N N . ASN A 1 89 ? -10.290 5.978 -12.526 1.00 83.88 89 ASN A N 1
ATOM 735 C CA . ASN A 1 89 ? -9.587 4.983 -13.349 1.00 83.88 89 ASN A CA 1
ATOM 736 C C . ASN A 1 89 ? -8.149 5.419 -13.671 1.00 83.88 89 ASN A C 1
ATOM 738 O O . ASN A 1 89 ? -7.649 5.194 -14.770 1.00 83.88 89 ASN A O 1
ATOM 742 N N . ALA A 1 90 ? -7.504 6.118 -12.739 1.00 85.94 90 ALA A N 1
ATOM 743 C CA . ALA A 1 90 ? -6.153 6.615 -12.942 1.00 85.94 90 ALA A CA 1
ATOM 744 C C . ALA A 1 90 ? -5.127 5.473 -12.916 1.00 85.94 90 ALA A C 1
ATOM 746 O O . ALA A 1 90 ? -5.105 4.671 -11.979 1.00 85.94 90 ALA A O 1
ATOM 747 N N . ILE A 1 91 ? -4.243 5.459 -13.913 1.00 88.50 91 ILE A N 1
ATOM 748 C CA . ILE A 1 91 ? -3.064 4.594 -13.950 1.00 88.50 91 ILE A CA 1
ATOM 749 C C . ILE A 1 91 ? -1.886 5.382 -13.379 1.00 88.50 91 ILE A C 1
ATOM 751 O O . ILE A 1 91 ? -1.577 6.480 -13.845 1.00 88.50 91 ILE A O 1
ATOM 755 N N . LEU A 1 92 ? -1.230 4.831 -12.360 1.00 87.88 92 LEU A N 1
ATOM 756 C CA . LEU A 1 92 ? -0.083 5.456 -11.711 1.00 87.88 92 LEU A CA 1
ATOM 757 C C . LEU A 1 92 ? 1.201 4.778 -12.176 1.00 87.88 92 LEU A C 1
ATOM 759 O O . LEU A 1 92 ? 1.421 3.593 -11.924 1.00 87.88 92 LEU A O 1
ATOM 763 N N . VAL A 1 93 ? 2.067 5.549 -12.824 1.00 87.44 93 VAL A N 1
ATOM 764 C CA . VAL A 1 93 ? 3.414 5.114 -13.190 1.00 87.44 93 VAL A CA 1
ATOM 765 C C . VAL A 1 93 ? 4.385 5.713 -12.183 1.00 87.44 93 VAL A C 1
ATOM 767 O O . VAL A 1 93 ? 4.461 6.932 -12.042 1.00 87.44 93 VAL A O 1
ATOM 770 N N . LEU A 1 94 ? 5.086 4.857 -11.445 1.00 84.62 94 LEU A N 1
ATOM 771 C CA . LEU A 1 94 ? 6.038 5.258 -10.413 1.00 84.62 94 LEU A CA 1
ATOM 772 C C . LEU A 1 94 ? 7.426 4.711 -10.738 1.00 84.62 94 LEU 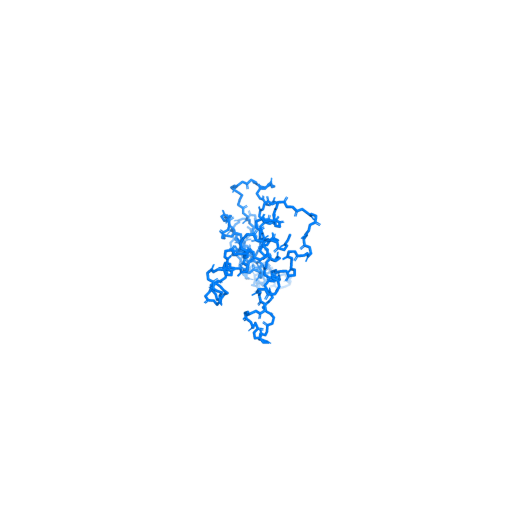A C 1
ATOM 774 O O . LEU A 1 94 ? 7.572 3.603 -11.253 1.00 84.62 94 LEU A O 1
ATOM 778 N N . GLU A 1 95 ? 8.455 5.470 -10.386 1.00 78.31 95 GLU A N 1
ATOM 779 C CA . GLU A 1 95 ? 9.828 4.969 -10.333 1.00 78.31 95 GLU A CA 1
ATOM 780 C C . GLU A 1 95 ? 9.942 3.827 -9.311 1.00 78.31 95 GLU A C 1
ATOM 782 O O . GLU A 1 95 ? 9.094 3.734 -8.408 1.00 78.31 95 GLU A O 1
ATOM 787 N N . PRO A 1 96 ? 10.963 2.952 -9.414 1.00 68.19 96 PRO A N 1
ATOM 788 C CA . PRO A 1 96 ? 11.178 1.836 -8.503 1.00 68.19 96 PRO A CA 1
ATOM 789 C C . PRO A 1 96 ? 11.576 2.370 -7.119 1.00 68.19 96 PRO A C 1
ATOM 791 O O . PRO A 1 96 ? 12.723 2.339 -6.679 1.00 68.19 96 PRO A O 1
ATOM 794 N N . THR A 1 97 ? 10.592 2.901 -6.401 1.00 63.75 97 THR A N 1
ATOM 795 C CA . THR A 1 97 ? 10.780 3.538 -5.109 1.00 63.75 97 THR A CA 1
ATOM 796 C C . THR A 1 97 ? 10.932 2.459 -4.045 1.00 63.75 97 THR A C 1
ATOM 798 O O . THR A 1 97 ? 10.222 1.453 -4.031 1.00 63.75 97 THR A O 1
ATOM 801 N N . ARG A 1 98 ? 11.822 2.693 -3.073 1.00 62.88 98 ARG A N 1
ATOM 802 C CA . ARG A 1 98 ? 12.096 1.759 -1.960 1.00 62.88 98 ARG A CA 1
ATOM 803 C C . ARG A 1 98 ? 10.856 1.416 -1.113 1.00 62.88 98 ARG A C 1
ATOM 805 O O . ARG A 1 98 ? 10.861 0.420 -0.388 1.00 62.88 98 ARG A O 1
ATOM 812 N N . ASN A 1 99 ? 9.784 2.208 -1.198 1.00 75.88 99 ASN A N 1
ATOM 813 C CA . ASN A 1 99 ? 8.603 2.082 -0.348 1.00 75.88 99 ASN A CA 1
ATOM 814 C C . ASN A 1 99 ? 7.557 1.099 -0.894 1.00 75.88 99 ASN A C 1
ATOM 816 O O . ASN A 1 99 ? 6.504 1.483 -1.404 1.00 75.88 99 ASN A O 1
ATOM 820 N N . LYS A 1 100 ? 7.802 -0.195 -0.649 1.00 83.25 100 LYS A N 1
ATOM 821 C CA . LYS A 1 100 ? 6.834 -1.288 -0.876 1.00 83.25 100 LYS A CA 1
ATOM 822 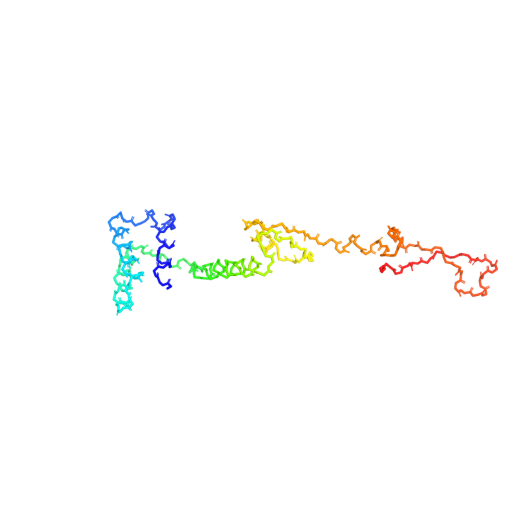C C . LYS A 1 100 ? 5.465 -1.026 -0.229 1.00 83.25 100 LYS A C 1
ATOM 824 O O . LYS A 1 100 ? 4.448 -1.436 -0.781 1.00 83.25 100 LYS A O 1
ATOM 829 N N . GLY A 1 101 ? 5.435 -0.338 0.916 1.00 87.69 101 GLY A N 1
ATOM 830 C CA . GLY A 1 101 ? 4.200 -0.023 1.642 1.00 87.69 101 GLY A CA 1
ATOM 831 C C . GLY A 1 101 ? 3.249 0.882 0.858 1.00 87.69 101 GLY A C 1
ATOM 832 O O . GLY A 1 101 ? 2.068 0.564 0.750 1.00 87.69 101 GLY A O 1
ATOM 833 N N . LEU A 1 102 ? 3.769 1.947 0.238 1.00 87.06 102 LEU A N 1
ATOM 834 C CA . LEU A 1 102 ? 2.964 2.875 -0.562 1.00 87.06 102 LEU A CA 1
ATOM 835 C C . LEU A 1 102 ? 2.346 2.160 -1.772 1.00 87.06 102 LEU A C 1
ATOM 837 O O . LEU A 1 102 ? 1.153 2.283 -2.027 1.00 87.06 102 LEU A O 1
ATOM 841 N N . ILE A 1 103 ? 3.147 1.351 -2.471 1.00 88.81 103 ILE A N 1
ATOM 842 C CA . ILE A 1 103 ? 2.694 0.575 -3.634 1.00 88.81 103 ILE A CA 1
ATOM 843 C C . ILE A 1 103 ? 1.590 -0.408 -3.225 1.00 88.81 103 ILE A C 1
ATOM 845 O O . ILE A 1 103 ? 0.573 -0.519 -3.908 1.00 88.81 103 ILE A O 1
ATOM 849 N N . GLN A 1 104 ? 1.763 -1.113 -2.103 1.00 89.31 104 GLN A N 1
ATOM 850 C CA . GLN A 1 104 ? 0.738 -2.020 -1.584 1.00 89.31 104 GLN A CA 1
ATOM 851 C C . GLN A 1 104 ? -0.544 -1.280 -1.192 1.00 89.31 104 GLN A C 1
ATOM 853 O O . GLN A 1 104 ? -1.629 -1.782 -1.475 1.00 89.31 104 GLN A O 1
ATOM 858 N N . MET A 1 105 ? -0.434 -0.109 -0.562 1.00 90.62 105 MET A N 1
ATOM 859 C CA . MET A 1 105 ? -1.582 0.717 -0.185 1.00 90.62 105 MET A CA 1
ATOM 860 C C . MET A 1 105 ? -2.375 1.158 -1.423 1.00 90.62 105 MET A C 1
ATOM 862 O O . MET A 1 105 ? -3.583 0.935 -1.481 1.00 90.62 105 MET A O 1
ATOM 866 N N . LEU A 1 106 ? -1.702 1.678 -2.454 1.00 90.25 106 LEU A N 1
ATOM 867 C CA . LEU A 1 106 ? -2.350 2.104 -3.700 1.00 90.25 106 LEU A CA 1
ATOM 868 C C . LEU A 1 106 ? -3.058 0.938 -4.408 1.00 90.25 106 LEU A C 1
ATOM 870 O O . LEU A 1 106 ? -4.219 1.070 -4.795 1.00 90.25 106 LEU A O 1
ATOM 874 N N . LYS A 1 107 ? -2.399 -0.228 -4.499 1.00 89.25 107 LYS A N 1
ATOM 875 C CA . LYS A 1 107 ? -2.983 -1.442 -5.096 1.00 89.25 107 LYS A CA 1
ATOM 876 C C . LYS A 1 107 ? -4.202 -1.948 -4.324 1.00 89.25 107 LYS A C 1
ATOM 878 O O . LYS A 1 107 ? -5.210 -2.286 -4.936 1.00 89.25 107 LYS A O 1
ATOM 883 N N . LYS A 1 108 ? -4.146 -1.968 -2.985 1.00 90.44 108 LYS A N 1
ATOM 884 C CA . LYS A 1 108 ? -5.286 -2.366 -2.133 1.00 90.44 108 LYS A CA 1
ATOM 885 C C . LYS A 1 108 ? -6.516 -1.494 -2.359 1.00 90.44 108 LYS A C 1
ATOM 887 O O . LYS A 1 108 ? -7.634 -1.981 -2.247 1.00 90.44 108 LYS A O 1
ATOM 892 N N . ASN A 1 109 ? -6.305 -0.225 -2.688 1.00 88.38 109 ASN A N 1
ATOM 893 C CA . ASN A 1 109 ? -7.382 0.730 -2.897 1.00 88.38 109 ASN A CA 1
ATOM 894 C C . ASN A 1 109 ? -7.856 0.833 -4.362 1.00 88.38 109 ASN A C 1
ATOM 896 O O . ASN A 1 109 ? -8.634 1.738 -4.689 1.00 88.38 109 ASN A O 1
ATOM 900 N N . GLY A 1 110 ? -7.417 -0.095 -5.221 1.00 88.00 110 GLY A N 1
ATOM 901 C CA . GLY A 1 110 ? -7.923 -0.275 -6.582 1.00 88.00 110 GLY A CA 1
ATOM 902 C C . GLY A 1 110 ? -7.232 0.557 -7.661 1.00 88.00 110 GLY A C 1
ATOM 903 O O . GLY A 1 110 ? -7.764 0.642 -8.762 1.00 88.00 110 GLY A O 1
ATOM 904 N N . PHE A 1 111 ? -6.080 1.173 -7.379 1.00 88.94 111 PHE A N 1
ATOM 905 C CA . PHE A 1 111 ? -5.286 1.814 -8.429 1.00 88.94 111 PHE A CA 1
ATOM 906 C C . PHE A 1 111 ? -4.418 0.801 -9.171 1.00 88.94 111 PHE A C 1
ATOM 908 O O . PHE A 1 111 ? -3.780 -0.064 -8.560 1.00 88.94 111 PHE A O 1
ATOM 915 N N . GLU A 1 112 ? -4.331 0.969 -10.488 1.00 89.56 112 GLU A N 1
ATOM 916 C CA . GLU A 1 112 ? -3.378 0.243 -11.315 1.00 89.56 112 GLU A CA 1
ATOM 917 C C . GLU A 1 112 ? -2.019 0.950 -11.243 1.00 89.56 112 GLU A C 1
ATOM 919 O O . GLU A 1 112 ? -1.884 2.116 -11.616 1.00 89.56 112 GLU A O 1
ATOM 924 N N . VAL A 1 113 ? -1.023 0.263 -10.675 1.00 89.06 113 VAL A N 1
ATOM 925 C CA . VAL A 1 113 ? 0.309 0.826 -10.416 1.00 89.06 113 VAL A CA 1
ATOM 926 C C . VAL A 1 113 ? 1.356 0.063 -11.211 1.00 89.06 113 VAL A C 1
ATOM 928 O O . VAL A 1 113 ? 1.604 -1.117 -10.934 1.00 89.06 113 VAL A O 1
ATOM 931 N N . PHE A 1 114 ? 2.017 0.766 -12.126 1.00 88.56 114 PHE A N 1
ATOM 932 C CA . PHE A 1 114 ? 3.165 0.276 -12.879 1.00 88.56 114 PHE A CA 1
ATOM 933 C C . PHE A 1 114 ? 4.454 0.857 -12.308 1.00 88.56 114 PHE A C 1
ATOM 935 O O . PHE A 1 114 ? 4.518 2.030 -11.940 1.00 88.56 114 PHE A O 1
ATOM 942 N N . LEU A 1 115 ? 5.479 0.013 -12.224 1.00 87.25 115 LEU A N 1
ATOM 943 C CA . LEU A 1 115 ? 6.815 0.424 -11.819 1.00 87.25 115 LEU A CA 1
ATOM 944 C C . LEU A 1 115 ? 7.691 0.510 -13.058 1.00 87.25 115 LEU A C 1
ATOM 946 O O . LEU A 1 115 ? 7.759 -0.450 -13.827 1.00 87.25 115 LEU A O 1
ATOM 950 N N . ILE A 1 116 ? 8.356 1.646 -13.234 1.00 82.56 116 ILE A N 1
ATOM 951 C CA . ILE A 1 116 ? 9.379 1.793 -14.263 1.00 82.56 116 ILE A CA 1
ATOM 952 C C . ILE A 1 116 ? 10.592 0.975 -13.821 1.00 82.56 116 ILE A C 1
ATOM 954 O O . ILE A 1 116 ? 11.082 1.117 -12.704 1.00 82.56 116 ILE A O 1
ATOM 958 N N . ASP A 1 117 ? 11.076 0.100 -14.695 1.00 75.06 117 ASP A N 1
ATOM 959 C CA . ASP A 1 117 ? 12.354 -0.574 -14.495 1.00 75.06 117 ASP A CA 1
ATOM 960 C C . ASP A 1 117 ? 13.456 0.285 -15.126 1.00 75.06 117 ASP A C 1
ATOM 962 O O . ASP A 1 117 ? 13.782 0.131 -16.303 1.00 75.06 117 ASP A O 1
ATOM 966 N N . GLU A 1 118 ? 14.007 1.220 -14.345 1.00 68.75 118 GLU A N 1
ATOM 967 C CA . GLU A 1 118 ? 15.105 2.103 -14.778 1.00 68.75 118 GLU A CA 1
ATOM 968 C C . GLU A 1 118 ? 16.314 1.316 -15.303 1.00 68.75 118 GLU A C 1
ATOM 970 O O . GLU A 1 118 ? 17.022 1.749 -16.214 1.00 68.75 118 GLU A O 1
ATOM 975 N N . PHE A 1 119 ? 16.546 0.119 -14.758 1.00 65.31 119 PHE A N 1
ATOM 976 C CA . PHE A 1 119 ? 17.650 -0.724 -15.195 1.00 65.31 119 PHE A CA 1
ATOM 977 C C . PHE A 1 119 ? 17.416 -1.298 -16.594 1.00 65.31 119 PHE A C 1
ATOM 979 O O . PHE A 1 119 ? 18.372 -1.604 -17.300 1.00 65.31 119 PHE A O 1
ATOM 986 N N . ARG A 1 120 ? 16.156 -1.439 -17.017 1.00 61.59 120 ARG A N 1
ATOM 987 C CA . ARG A 1 120 ? 15.800 -1.876 -18.371 1.00 61.59 120 ARG A CA 1
ATOM 988 C C . ARG A 1 120 ? 15.634 -0.740 -19.361 1.00 61.59 120 ARG A C 1
ATOM 990 O O . ARG A 1 120 ? 15.605 -1.047 -20.544 1.00 61.59 120 ARG A O 1
ATOM 997 N N . THR A 1 121 ? 15.556 0.522 -18.946 1.00 59.19 121 THR A N 1
ATOM 998 C CA . THR A 1 121 ? 15.540 1.661 -19.881 1.00 59.19 121 THR A CA 1
ATOM 999 C C . THR A 1 121 ? 16.946 2.140 -20.256 1.00 59.19 121 THR A C 1
ATOM 1001 O O . THR A 1 121 ? 17.156 2.519 -21.402 1.00 59.19 121 THR A O 1
ATOM 1004 N N . SER A 1 122 ? 17.939 2.022 -19.365 1.00 63.88 122 SER A N 1
ATOM 1005 C CA . SER A 1 122 ? 19.344 2.379 -19.656 1.00 63.88 122 SER A CA 1
ATOM 1006 C C . SER A 1 122 ? 20.079 1.557 -20.737 1.00 63.88 122 SER A C 1
ATOM 1008 O O . SER A 1 122 ? 21.004 2.093 -21.345 1.00 63.88 122 SER A O 1
ATOM 1010 N N . PRO A 1 123 ? 19.744 0.282 -21.031 1.00 69.38 123 PRO A N 1
ATOM 1011 C CA . PRO A 1 123 ? 20.383 -0.479 -22.087 1.00 69.38 123 PRO A CA 1
ATOM 1012 C C . PRO A 1 123 ? 19.670 -0.301 -23.426 1.00 69.38 123 PRO A C 1
ATOM 1014 O O . PRO A 1 123 ? 19.982 -1.056 -24.336 1.00 69.38 123 PRO A O 1
ATOM 1017 N N . PHE A 1 124 ? 18.720 0.624 -23.583 1.00 73.12 124 PHE A N 1
ATOM 1018 C CA . PHE A 1 124 ? 18.065 0.883 -24.867 1.00 73.12 124 PHE A CA 1
ATOM 1019 C C . PHE A 1 124 ? 18.240 2.340 -25.276 1.00 73.12 124 PHE A C 1
ATOM 1021 O O . PHE A 1 124 ? 18.035 3.264 -24.496 1.00 73.12 124 PHE A O 1
ATOM 1028 N N . CYS A 1 125 ? 18.619 2.558 -26.532 1.00 72.69 125 CYS A N 1
ATOM 1029 C CA . CYS A 1 125 ? 18.717 3.906 -27.071 1.00 72.69 125 CYS A CA 1
ATOM 1030 C C . CYS A 1 125 ? 17.313 4.468 -27.337 1.00 72.69 125 CYS A C 1
ATOM 1032 O O . CYS A 1 125 ? 16.566 3.898 -28.125 1.00 72.69 125 CYS A O 1
ATOM 1034 N N . HIS A 1 126 ? 16.983 5.625 -26.761 1.00 71.44 126 HIS A N 1
ATOM 1035 C CA . HIS A 1 126 ? 15.692 6.299 -26.965 1.00 71.44 126 HIS A CA 1
ATOM 1036 C C . HIS A 1 126 ? 15.410 6.718 -28.422 1.00 71.44 126 HIS A C 1
ATOM 1038 O O . HIS A 1 126 ? 14.268 7.011 -28.752 1.00 71.44 126 HIS A O 1
ATOM 1044 N N . LEU A 1 127 ? 16.431 6.775 -29.289 1.00 75.25 127 LEU A N 1
ATOM 1045 C CA . LEU A 1 127 ? 16.276 7.165 -30.697 1.00 75.25 127 LEU A CA 1
ATOM 1046 C C . LEU A 1 127 ? 16.063 5.981 -31.638 1.00 75.25 127 LEU A C 1
ATOM 1048 O O . LEU A 1 127 ? 15.369 6.122 -32.637 1.00 75.25 127 LEU A O 1
ATOM 1052 N N . CYS A 1 128 ? 16.713 4.846 -31.372 1.00 77.94 128 CYS A N 1
ATOM 1053 C CA . CYS A 1 128 ? 16.695 3.703 -32.286 1.00 77.94 128 CYS A CA 1
ATOM 1054 C C . CYS A 1 128 ? 16.108 2.429 -31.681 1.00 77.94 128 CYS A C 1
ATOM 1056 O O . CYS A 1 128 ? 16.098 1.411 -32.365 1.00 77.94 128 CYS A O 1
ATOM 1058 N N . GLU A 1 129 ? 15.696 2.460 -30.407 1.00 75.88 129 GLU A N 1
ATOM 1059 C CA . GLU A 1 129 ? 15.185 1.311 -29.637 1.00 75.88 129 GLU A CA 1
ATOM 1060 C C . GLU A 1 129 ? 16.127 0.090 -29.651 1.00 75.88 129 GLU A C 1
ATOM 1062 O O . GLU A 1 129 ? 15.769 -1.021 -29.266 1.00 75.88 129 GLU A O 1
ATOM 1067 N N . GLY A 1 130 ? 17.374 0.296 -30.078 1.00 77.38 130 GLY A N 1
ATOM 1068 C CA . GLY A 1 130 ? 18.406 -0.720 -30.137 1.00 77.38 130 GLY A CA 1
ATOM 1069 C C . GLY A 1 130 ? 19.029 -0.931 -28.767 1.00 77.38 130 GLY A C 1
ATOM 1070 O O . GLY A 1 130 ? 19.252 0.023 -28.011 1.00 77.38 130 GLY A O 1
ATOM 1071 N N . ARG A 1 131 ? 19.357 -2.189 -28.463 1.00 76.56 131 ARG A N 1
ATOM 1072 C CA . ARG A 1 131 ? 20.069 -2.540 -27.237 1.00 76.56 131 ARG A CA 1
ATOM 1073 C C . ARG A 1 131 ? 21.490 -1.971 -27.282 1.00 76.56 131 ARG A C 1
ATOM 1075 O O . ARG A 1 131 ? 22.244 -2.214 -28.220 1.00 76.56 131 ARG A O 1
ATOM 1082 N N . LEU A 1 132 ? 21.861 -1.209 -26.265 1.00 75.56 132 LEU A N 1
ATOM 1083 C CA . LEU A 1 132 ? 23.186 -0.653 -26.068 1.00 75.56 132 LEU A CA 1
ATOM 1084 C C . LEU A 1 132 ? 24.134 -1.757 -25.605 1.00 75.56 132 LEU A C 1
ATOM 1086 O O . LEU A 1 132 ? 23.953 -2.374 -24.556 1.00 75.56 132 LEU A O 1
ATOM 1090 N N . GLU A 1 133 ? 25.167 -1.995 -26.403 1.00 75.56 133 GLU A N 1
ATOM 1091 C CA . GLU A 1 133 ? 26.262 -2.890 -26.052 1.00 75.56 133 GLU A CA 1
ATOM 1092 C C . GLU A 1 133 ? 27.311 -2.159 -25.204 1.00 75.56 133 GLU A C 1
ATOM 1094 O O . GLU A 1 133 ? 27.625 -0.986 -25.435 1.00 75.56 133 GLU A O 1
ATOM 1099 N N . ASN A 1 134 ? 27.898 -2.877 -24.242 1.00 74.06 134 ASN A N 1
ATOM 1100 C CA . ASN A 1 134 ? 28.965 -2.354 -23.376 1.00 74.06 134 ASN A CA 1
ATOM 1101 C C . ASN A 1 134 ? 30.227 -2.027 -24.175 1.00 74.06 134 ASN A C 1
ATOM 1103 O O . ASN A 1 134 ? 30.969 -1.104 -23.840 1.00 74.06 134 ASN A O 1
ATOM 1107 N N . PHE A 1 135 ? 30.465 -2.786 -25.243 1.00 81.00 135 PHE A N 1
ATOM 1108 C CA . PHE A 1 135 ? 31.615 -2.629 -26.109 1.00 81.00 135 PHE A CA 1
ATOM 1109 C C . PHE A 1 135 ? 31.172 -2.145 -27.477 1.00 81.00 135 PHE A C 1
ATOM 1111 O O . PHE A 1 135 ? 30.258 -2.697 -28.073 1.00 81.00 135 PHE A O 1
ATOM 1118 N N . LYS A 1 136 ? 31.852 -1.121 -27.988 1.00 81.00 136 LYS A N 1
ATOM 1119 C CA . LYS A 1 136 ? 31.654 -0.626 -29.348 1.00 81.00 136 LYS A CA 1
ATOM 1120 C C . LYS A 1 136 ? 32.968 -0.702 -30.102 1.00 81.00 136 LYS A C 1
ATOM 1122 O O . LYS A 1 136 ? 34.034 -0.385 -29.564 1.00 81.00 136 LYS A O 1
ATOM 1127 N N . THR A 1 137 ? 32.894 -1.112 -31.359 1.00 85.81 137 THR A N 1
ATOM 1128 C CA . THR A 1 137 ? 34.016 -1.035 -32.290 1.00 85.81 137 THR A CA 1
ATOM 1129 C C . THR A 1 137 ? 34.087 0.382 -32.837 1.00 85.81 137 THR A C 1
ATOM 1131 O O . THR A 1 137 ? 33.257 0.824 -33.625 1.00 85.81 137 THR A O 1
ATOM 1134 N N . VAL A 1 138 ? 35.084 1.134 -32.379 1.00 85.12 138 VAL A N 1
ATOM 1135 C CA . VAL A 1 138 ? 35.294 2.522 -32.799 1.00 85.12 138 VAL A CA 1
ATOM 1136 C C . VAL A 1 138 ? 36.587 2.597 -33.597 1.00 85.12 138 VAL A C 1
ATOM 1138 O O . VAL A 1 138 ? 37.546 1.853 -33.358 1.00 85.12 138 VAL A O 1
ATOM 1141 N N . ARG A 1 139 ? 36.636 3.513 -34.568 1.00 89.62 139 ARG A N 1
ATOM 1142 C CA . ARG A 1 139 ? 37.887 3.842 -35.252 1.00 89.62 139 ARG A CA 1
ATOM 1143 C C . ARG A 1 139 ? 38.917 4.275 -34.215 1.00 89.62 139 ARG A C 1
ATOM 1145 O O . ARG A 1 139 ? 38.610 5.082 -33.343 1.00 89.62 139 ARG A O 1
ATOM 1152 N N . ASN A 1 140 ? 40.142 3.766 -34.328 1.00 90.88 140 ASN A N 1
ATOM 1153 C CA . ASN A 1 140 ? 41.173 4.002 -33.325 1.00 90.88 140 ASN A CA 1
ATOM 1154 C C . ASN A 1 140 ? 41.337 5.511 -33.050 1.00 90.88 140 ASN A C 1
ATOM 1156 O O . ASN A 1 140 ? 41.715 6.257 -33.967 1.00 90.88 140 ASN A O 1
ATOM 1160 N N . PRO A 1 141 ? 41.057 5.979 -31.817 1.00 86.44 141 PRO A N 1
ATOM 1161 C CA . PRO A 1 141 ? 41.124 7.397 -31.493 1.00 86.44 141 PRO A CA 1
ATOM 1162 C C . PRO A 1 141 ? 42.551 7.926 -31.638 1.00 86.44 141 PRO A C 1
ATOM 1164 O O . PRO A 1 141 ? 42.725 9.103 -31.926 1.00 86.44 141 PRO A O 1
ATOM 1167 N N . ARG A 1 142 ? 43.567 7.055 -31.538 1.00 90.38 142 ARG A N 1
ATOM 1168 C CA . ARG A 1 142 ? 44.983 7.391 -31.730 1.00 90.38 142 ARG A CA 1
ATOM 1169 C C . ARG A 1 142 ? 45.327 7.383 -33.227 1.00 90.38 142 ARG A C 1
ATOM 1171 O O . ARG A 1 142 ? 45.491 6.296 -33.788 1.00 90.38 142 ARG A O 1
ATOM 1178 N N . PRO A 1 143 ? 45.485 8.550 -33.891 1.00 90.56 143 PRO A N 1
ATOM 1179 C CA . PRO A 1 143 ? 45.617 8.616 -35.349 1.00 90.56 143 PRO A CA 1
ATOM 1180 C C . PRO A 1 143 ? 46.832 7.852 -35.879 1.00 90.56 143 PRO A C 1
ATOM 1182 O O . PRO A 1 143 ? 46.719 7.114 -36.855 1.00 90.56 143 PRO A O 1
ATOM 1185 N N . TYR A 1 144 ? 47.958 7.938 -35.170 1.00 91.94 144 TYR A N 1
ATOM 1186 C CA . TYR A 1 144 ? 49.210 7.265 -35.518 1.00 91.94 144 TYR A CA 1
ATOM 1187 C C . TYR A 1 144 ? 49.132 5.730 -35.438 1.00 91.94 144 TYR A C 1
ATOM 1189 O O . TYR A 1 144 ? 49.893 5.042 -36.109 1.00 91.94 144 TYR A O 1
ATOM 1197 N N . LYS A 1 145 ? 48.186 5.165 -34.669 1.00 86.81 145 LYS A N 1
ATOM 1198 C CA . LYS A 1 145 ? 47.983 3.708 -34.576 1.00 86.81 145 LYS A CA 1
ATOM 1199 C C . LYS A 1 145 ? 46.991 3.168 -35.605 1.00 86.81 145 LYS A C 1
ATOM 1201 O O . LYS A 1 145 ? 46.850 1.954 -35.706 1.00 86.81 145 LYS A O 1
ATOM 1206 N N . ARG A 1 146 ? 46.321 4.025 -36.388 1.00 91.12 146 ARG A N 1
ATOM 1207 C CA . ARG A 1 146 ? 45.276 3.599 -37.338 1.00 91.12 146 ARG A CA 1
ATOM 1208 C C . ARG A 1 146 ? 45.805 2.728 -38.480 1.00 91.12 146 ARG A C 1
ATOM 1210 O O . ARG A 1 146 ? 45.058 1.873 -38.933 1.00 91.12 146 ARG A O 1
ATOM 1217 N N . LYS A 1 147 ? 47.061 2.908 -38.919 1.00 87.81 147 LYS A N 1
ATOM 1218 C CA . LYS A 1 147 ? 47.677 2.056 -39.959 1.00 87.81 147 LYS A CA 1
ATOM 1219 C C . LYS A 1 147 ? 47.847 0.604 -39.496 1.00 87.81 147 LYS A C 1
ATOM 1221 O O . LYS A 1 147 ? 47.552 -0.303 -40.256 1.00 87.81 147 LYS A O 1
ATOM 1226 N N . ALA A 1 148 ? 48.296 0.397 -38.257 1.00 89.62 148 ALA A N 1
ATOM 1227 C CA . ALA A 1 148 ? 48.552 -0.938 -37.710 1.00 89.62 148 ALA A CA 1
ATOM 1228 C C . ALA A 1 148 ? 47.314 -1.565 -37.046 1.00 89.62 148 ALA A C 1
ATOM 1230 O O . ALA A 1 148 ? 47.128 -2.775 -37.072 1.00 89.62 148 ALA A O 1
ATOM 1231 N N . ARG A 1 149 ? 46.461 -0.743 -36.426 1.00 88.44 149 ARG A N 1
ATOM 1232 C CA . ARG A 1 149 ? 45.244 -1.178 -35.738 1.00 88.44 149 ARG A CA 1
ATOM 1233 C C . ARG A 1 149 ? 44.123 -0.162 -35.984 1.00 88.44 149 ARG A C 1
ATOM 1235 O O . ARG A 1 149 ? 43.958 0.768 -35.185 1.00 88.44 149 ARG A O 1
ATOM 1242 N N . PRO A 1 150 ? 43.376 -0.299 -37.093 1.00 86.81 150 PRO A N 1
ATOM 1243 C CA . PRO A 1 150 ? 42.395 0.697 -37.527 1.00 86.81 150 PRO A CA 1
ATOM 1244 C C . PRO A 1 150 ? 41.158 0.756 -36.627 1.00 86.81 150 PRO A C 1
ATOM 1246 O O . PRO A 1 150 ? 40.597 1.838 -36.434 1.00 86.81 150 PRO A O 1
ATOM 1249 N N . ILE A 1 151 ? 40.770 -0.377 -36.039 1.00 91.56 151 ILE A N 1
ATOM 1250 C CA . ILE A 1 151 ? 39.583 -0.527 -35.193 1.00 91.56 151 ILE A CA 1
ATOM 1251 C C . ILE A 1 151 ? 40.024 -0.960 -33.794 1.00 91.56 151 ILE A C 1
ATOM 1253 O O . ILE A 1 151 ? 40.941 -1.770 -33.624 1.00 91.56 151 ILE A O 1
ATOM 1257 N N . VAL A 1 152 ? 39.389 -0.392 -32.775 1.00 89.19 152 VAL A N 1
ATOM 1258 C CA . VAL A 1 152 ? 39.596 -0.769 -31.378 1.00 89.19 152 VAL A CA 1
ATOM 1259 C C . VAL A 1 152 ? 38.256 -1.052 -30.717 1.00 89.19 152 VAL A C 1
ATOM 1261 O O . VAL A 1 152 ? 37.262 -0.380 -30.986 1.00 89.19 152 VAL A O 1
ATOM 1264 N N . LEU A 1 153 ? 38.252 -2.052 -29.841 1.00 88.56 153 LEU A N 1
ATOM 1265 C CA . LEU A 1 153 ? 37.158 -2.272 -28.912 1.00 88.56 153 LEU A CA 1
ATOM 1266 C C . LEU A 1 153 ? 37.269 -1.224 -27.800 1.00 88.56 153 LEU A C 1
ATOM 1268 O O . LEU A 1 153 ? 38.294 -1.154 -27.117 1.00 88.56 153 LEU A O 1
ATOM 1272 N N . CYS A 1 154 ? 36.242 -0.397 -27.649 1.00 82.75 154 CYS A N 1
ATOM 1273 C CA . CYS A 1 154 ? 36.147 0.606 -26.597 1.00 82.75 154 CYS A CA 1
ATOM 1274 C C . CYS A 1 154 ? 34.948 0.296 -25.706 1.00 82.75 154 CYS A C 1
ATOM 1276 O O . CYS A 1 154 ? 33.901 -0.119 -26.201 1.00 82.75 154 CYS A O 1
ATOM 1278 N N . HIS A 1 155 ? 35.092 0.540 -24.404 1.00 81.38 155 HIS A N 1
ATOM 1279 C CA . HIS A 1 155 ? 33.949 0.534 -23.500 1.00 81.38 155 HIS A CA 1
ATOM 1280 C C . HIS A 1 155 ? 33.107 1.782 -23.789 1.00 81.38 155 HIS A C 1
ATOM 1282 O O . HIS A 1 155 ? 33.608 2.905 -23.702 1.00 81.38 155 HIS A O 1
ATOM 1288 N N . GLY A 1 156 ? 31.853 1.595 -24.186 1.00 67.81 156 GLY A N 1
ATOM 1289 C CA . GLY A 1 156 ? 30.893 2.686 -24.297 1.00 67.81 156 GLY A CA 1
ATOM 1290 C C . GLY A 1 156 ? 30.392 3.071 -22.909 1.00 67.81 156 GLY A C 1
ATOM 1291 O O . GLY A 1 156 ? 30.235 2.207 -22.047 1.00 67.81 156 GLY A O 1
ATOM 1292 N N . LEU A 1 157 ? 30.135 4.358 -22.671 1.00 62.56 157 LEU A N 1
ATOM 1293 C CA . LEU A 1 157 ? 29.272 4.739 -21.555 1.00 62.56 157 LEU A CA 1
ATOM 1294 C C . LEU A 1 157 ? 27.864 4.244 -21.908 1.00 62.56 157 LEU A C 1
ATOM 1296 O O . LEU A 1 157 ? 27.323 4.653 -22.937 1.00 62.56 157 LEU A O 1
ATOM 1300 N N . GLN A 1 158 ? 27.314 3.340 -21.096 1.00 55.47 158 GLN A N 1
ATOM 1301 C CA . GLN A 1 158 ? 25.877 3.077 -21.093 1.00 55.47 158 GLN A CA 1
ATOM 1302 C C . GLN A 1 158 ? 25.217 4.397 -20.672 1.00 55.47 158 GLN A C 1
ATOM 1304 O O . GLN A 1 158 ? 25.438 4.865 -19.556 1.00 55.47 158 GLN A O 1
ATOM 1309 N N . ARG A 1 159 ? 24.535 5.061 -21.600 1.00 50.34 159 ARG A N 1
ATOM 1310 C CA . ARG A 1 159 ? 23.684 6.217 -21.327 1.00 50.34 159 ARG A CA 1
ATOM 1311 C C . ARG A 1 159 ? 22.300 5.880 -21.822 1.00 50.34 159 ARG A C 1
ATOM 1313 O O . ARG A 1 159 ? 22.240 5.468 -23.002 1.00 50.34 159 ARG A O 1
#

Foldseek 3Di:
DVLVVLVVQCPDPVNVVQADPVLSVVSNVLSVVVVPDDPCVVVSVVVNVVSCVSSVPDPPDPPVVVVVVVVVVVLVVVVVVCCVPQNDADAAEEEPDPCPPNVVSCVVVPHHYHYDPPVVVLQADPVPRDGNDQWDWDQPPPPVCCVVPGTDIDGDPSD